Protein AF-X5DJW1-F1 (afdb_monomer)

Secondary structure (DSSP, 8-state):
--TTTTTTTSSS-----TTEEEETTEEEE-STTEE-TTTTEEETT-EEEEEEEETTTEEEEEEEEEEEEEEETTEEEEEEEETTTTEEEEEEEESSSTT---SEEEEETTTT---------

Organism: NCBI:txid1168034

Solvent-accessible surface area (backbone atoms only — not comparable to full-atom values): 7324 Å² total; per-residue (Å²): 137,69,77,68,68,69,63,74,70,77,81,64,98,60,84,73,51,88,41,61,46,84,55,95,65,34,33,39,42,61,43,94,41,40,48,37,90,62,82,25,47,48,49,50,73,37,69,29,31,39,40,35,56,44,88,92,79,44,75,46,81,41,60,25,32,33,67,49,72,51,78,56,98,52,26,42,37,40,36,31,34,31,68,85,79,72,40,82,46,76,48,77,44,57,70,71,49,86,87,57,78,67,52,43,36,42,30,44,72,60,75,82,65,78,64,85,69,76,67,89,123

Mean predicted aligned error: 10.16 Å

Structure (mmCIF, N/CA/C/O backbone):
data_AF-X5DJW1-F1
#
_entry.id   AF-X5DJW1-F1
#
loop_
_atom_site.group_PDB
_atom_site.id
_atom_site.type_symbol
_atom_site.label_atom_id
_atom_site.label_alt_id
_atom_site.label_comp_id
_atom_site.label_asym_id
_atom_site.label_entity_id
_atom_site.label_seq_id
_atom_site.pdbx_PDB_ins_code
_atom_site.Cartn_x
_atom_site.Cartn_y
_atom_site.Cartn_z
_atom_site.occupancy
_atom_site.B_iso_or_equiv
_atom_site.auth_seq_id
_atom_site.auth_comp_id
_atom_site.auth_asym_id
_atom_site.auth_atom_id
_atom_site.pdbx_PDB_model_num
ATOM 1 N N . MET A 1 1 ? 15.841 -14.385 -20.304 1.00 43.59 1 MET A N 1
ATOM 2 C CA . MET A 1 1 ? 16.310 -13.237 -19.495 1.00 43.59 1 MET A CA 1
ATOM 3 C C . MET A 1 1 ? 17.701 -12.853 -19.961 1.00 43.59 1 MET A C 1
ATOM 5 O O . MET A 1 1 ? 18.586 -13.699 -19.940 1.00 43.59 1 MET A O 1
ATOM 9 N N . THR A 1 2 ? 17.877 -11.634 -20.462 1.00 40.31 2 THR A N 1
ATOM 10 C CA . THR A 1 2 ? 19.145 -11.170 -21.037 1.00 40.31 2 THR A CA 1
ATOM 11 C C . THR A 1 2 ? 20.147 -10.750 -19.949 1.00 40.31 2 THR A C 1
ATOM 13 O O . THR A 1 2 ? 19.751 -10.230 -18.904 1.00 40.31 2 THR A O 1
ATOM 16 N N . PRO A 1 3 ? 21.457 -10.966 -20.173 1.00 46.53 3 PRO A N 1
ATOM 17 C CA . PRO A 1 3 ? 22.524 -10.718 -19.195 1.00 46.53 3 PRO A CA 1
ATOM 18 C C . PRO A 1 3 ? 22.707 -9.243 -18.792 1.00 46.53 3 PRO A C 1
ATOM 20 O O . PRO A 1 3 ? 23.408 -8.962 -17.822 1.00 46.53 3 PRO A O 1
ATOM 23 N N . GLU A 1 4 ? 22.053 -8.301 -19.475 1.00 41.47 4 GLU A N 1
ATOM 24 C CA . GLU A 1 4 ? 22.150 -6.865 -19.185 1.00 41.47 4 GLU A CA 1
ATOM 25 C C . GLU A 1 4 ? 21.396 -6.441 -17.916 1.00 41.47 4 GLU A C 1
ATOM 27 O O . GLU A 1 4 ? 21.824 -5.514 -17.231 1.00 41.47 4 GLU A O 1
ATOM 32 N N . ILE A 1 5 ? 20.359 -7.187 -17.514 1.00 50.50 5 ILE A N 1
ATOM 33 C CA . ILE A 1 5 ? 19.611 -6.915 -16.273 1.00 50.50 5 ILE A CA 1
ATOM 34 C C . ILE A 1 5 ? 20.494 -7.165 -15.034 1.00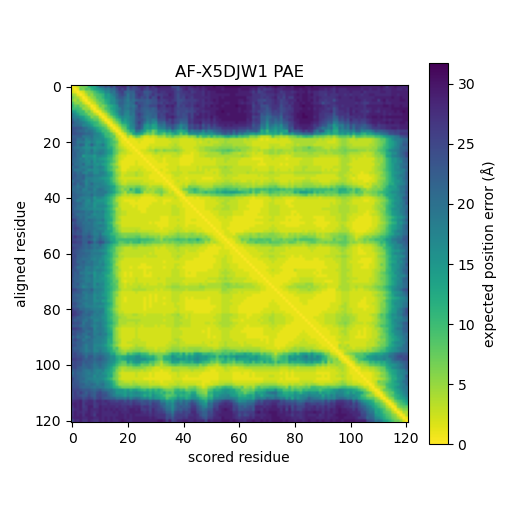 50.50 5 ILE A C 1
ATOM 36 O O . ILE A 1 5 ? 20.345 -6.500 -14.012 1.00 50.50 5 ILE A O 1
ATOM 40 N N . LYS A 1 6 ? 21.493 -8.057 -15.131 1.00 42.88 6 LYS A N 1
ATOM 41 C CA . LYS A 1 6 ? 22.405 -8.369 -14.016 1.00 42.88 6 LYS A CA 1
ATOM 42 C C . LYS A 1 6 ? 23.404 -7.249 -13.704 1.00 42.88 6 LYS A C 1
ATOM 44 O O . LYS A 1 6 ? 23.910 -7.201 -12.588 1.00 42.88 6 LYS A O 1
ATOM 49 N N . LYS A 1 7 ? 23.700 -6.350 -14.652 1.00 37.28 7 LYS A N 1
ATOM 50 C CA . LYS A 1 7 ? 24.738 -5.316 -14.472 1.00 37.28 7 LYS A CA 1
ATOM 51 C C . LYS A 1 7 ? 24.244 -4.028 -13.816 1.00 37.28 7 LYS A C 1
ATOM 53 O O . LYS A 1 7 ? 25.058 -3.303 -13.259 1.00 37.28 7 LYS A O 1
ATOM 58 N N . HIS A 1 8 ? 22.943 -3.742 -13.835 1.00 40.72 8 HIS A N 1
ATOM 59 C CA . HIS A 1 8 ? 22.402 -2.536 -13.190 1.00 40.72 8 HIS A CA 1
ATOM 60 C C . HIS A 1 8 ? 22.172 -2.676 -11.679 1.00 40.72 8 HIS A C 1
ATOM 62 O O . HIS A 1 8 ? 21.900 -1.685 -11.011 1.00 40.72 8 HIS A O 1
ATOM 68 N N . ILE A 1 9 ? 22.328 -3.882 -11.127 1.00 48.28 9 ILE A N 1
ATOM 69 C CA . ILE A 1 9 ? 22.103 -4.162 -9.701 1.00 48.28 9 ILE A CA 1
ATOM 70 C C . ILE A 1 9 ? 23.367 -3.883 -8.858 1.00 48.28 9 ILE A C 1
ATOM 72 O O . ILE A 1 9 ? 23.294 -3.825 -7.638 1.00 48.28 9 ILE A O 1
ATOM 76 N N . GLN A 1 10 ? 24.537 -3.668 -9.473 1.00 40.78 10 GLN A N 1
ATOM 77 C CA . GLN A 1 10 ? 25.810 -3.641 -8.736 1.00 40.78 10 GLN A CA 1
ATOM 78 C C . GLN A 1 10 ? 26.298 -2.269 -8.241 1.00 40.78 10 GLN A C 1
ATOM 80 O O . GLN A 1 10 ? 27.342 -2.240 -7.605 1.00 40.78 10 GLN A O 1
ATOM 85 N N . ASN A 1 11 ? 25.600 -1.151 -8.483 1.00 39.34 11 ASN A N 1
ATOM 86 C CA . ASN A 1 11 ? 26.169 0.185 -8.207 1.00 39.34 11 ASN A CA 1
ATOM 87 C C . ASN A 1 11 ? 25.231 1.198 -7.529 1.00 39.34 11 ASN A C 1
ATOM 89 O O . ASN A 1 11 ? 25.331 2.398 -7.769 1.00 39.34 11 ASN A O 1
ATOM 93 N N . HIS A 1 12 ? 24.357 0.748 -6.634 1.00 40.09 12 HIS A N 1
ATOM 94 C CA . HIS A 1 12 ? 23.769 1.655 -5.652 1.00 40.09 12 HIS A CA 1
ATOM 95 C C . HIS A 1 12 ? 23.860 1.026 -4.269 1.00 40.09 12 HIS A C 1
ATOM 97 O O . HIS A 1 12 ? 23.430 -0.108 -4.086 1.00 40.09 12 HIS A O 1
ATOM 103 N N . ASP A 1 13 ? 24.424 1.775 -3.319 1.00 42.47 13 ASP A N 1
ATOM 104 C CA . ASP A 1 13 ? 24.351 1.517 -1.883 1.00 42.47 13 ASP A CA 1
ATOM 105 C C . ASP A 1 13 ? 22.883 1.374 -1.461 1.00 42.47 13 ASP A C 1
ATOM 107 O O . ASP A 1 13 ? 22.212 2.330 -1.073 1.00 42.47 13 ASP A O 1
ATOM 111 N N . THR A 1 14 ? 22.346 0.169 -1.586 1.00 40.19 14 THR A N 1
ATOM 112 C CA . THR A 1 14 ? 21.040 -0.191 -1.061 1.00 40.19 14 THR A CA 1
ATOM 113 C C . THR A 1 14 ? 21.293 -0.996 0.194 1.00 40.19 14 THR A C 1
ATOM 115 O O . THR A 1 14 ? 21.711 -2.152 0.121 1.00 40.19 14 THR A O 1
ATOM 118 N N . HIS A 1 15 ? 21.015 -0.396 1.354 1.00 39.31 15 HIS A N 1
ATOM 119 C CA . HIS A 1 15 ? 20.569 -1.168 2.507 1.00 39.31 15 HIS A CA 1
ATOM 120 C C . HIS A 1 15 ? 19.436 -2.061 2.006 1.00 39.31 15 HIS A C 1
ATOM 122 O O . HIS A 1 15 ? 18.323 -1.595 1.774 1.00 39.31 15 HIS A O 1
ATOM 128 N N . ASN A 1 16 ? 19.774 -3.313 1.715 1.00 41.56 16 ASN A N 1
ATOM 129 C CA . ASN A 1 16 ? 18.880 -4.267 1.095 1.00 41.56 16 ASN A CA 1
ATOM 130 C C . ASN A 1 16 ? 17.931 -4.730 2.199 1.00 41.56 16 ASN A C 1
ATOM 132 O O . ASN A 1 16 ? 18.167 -5.736 2.865 1.00 41.56 16 ASN A O 1
ATOM 136 N N . THR A 1 17 ? 16.913 -3.923 2.492 1.00 56.25 17 THR A N 1
ATOM 137 C CA . THR A 1 17 ? 15.807 -4.377 3.321 1.00 56.25 17 THR A CA 1
ATOM 138 C C . THR A 1 17 ? 15.130 -5.477 2.518 1.00 56.25 17 THR A C 1
ATOM 140 O O . THR A 1 17 ? 14.594 -5.206 1.443 1.00 56.25 17 THR A O 1
ATOM 143 N N . PHE A 1 18 ? 15.242 -6.724 2.984 1.00 71.06 18 PHE A N 1
ATOM 144 C CA . PHE A 1 18 ? 14.621 -7.876 2.334 1.00 71.06 18 PHE A CA 1
ATOM 145 C C . PHE A 1 18 ? 13.166 -7.524 1.965 1.00 71.06 18 PHE A C 1
ATOM 147 O O . PHE A 1 18 ? 12.403 -7.056 2.811 1.00 71.06 18 PHE A O 1
ATOM 154 N N . GLY A 1 19 ? 12.842 -7.648 0.676 1.00 84.94 19 GLY A N 1
ATOM 155 C CA . GLY A 1 19 ? 11.507 -7.411 0.126 1.00 84.94 19 GLY A CA 1
ATOM 156 C C . GLY A 1 19 ? 11.146 -5.982 -0.299 1.00 84.94 19 GLY A C 1
ATOM 157 O O . GLY A 1 19 ? 10.026 -5.768 -0.749 1.00 84.94 19 GLY A O 1
ATOM 158 N N . PHE A 1 20 ? 12.056 -5.001 -0.241 1.00 92.62 20 PHE A N 1
ATOM 159 C CA . PHE A 1 20 ? 11.791 -3.648 -0.754 1.00 92.62 20 PHE A CA 1
ATOM 160 C C . PHE A 1 20 ? 12.780 -3.230 -1.846 1.00 92.62 20 PHE A C 1
ATOM 162 O O . PHE A 1 20 ? 13.977 -3.093 -1.600 1.00 92.62 20 PHE A O 1
ATOM 169 N N . LEU A 1 21 ? 12.271 -2.919 -3.040 1.00 93.62 21 LEU A N 1
ATOM 170 C CA . LEU A 1 21 ? 13.044 -2.268 -4.099 1.00 93.62 21 LEU A CA 1
ATOM 171 C C . LEU A 1 21 ? 12.225 -1.165 -4.768 1.00 93.62 21 LEU A C 1
ATOM 173 O O . LEU A 1 21 ? 11.100 -1.383 -5.213 1.00 93.62 21 LEU A O 1
ATOM 177 N N . ARG A 1 22 ? 12.815 0.026 -4.900 1.00 93.31 22 ARG A N 1
ATOM 178 C CA . ARG A 1 22 ? 12.222 1.141 -5.646 1.00 93.31 22 ARG A CA 1
ATOM 179 C C . ARG A 1 22 ? 12.852 1.249 -7.029 1.00 93.31 22 ARG A C 1
ATOM 181 O O . ARG A 1 22 ? 14.060 1.440 -7.143 1.00 93.31 22 ARG A O 1
ATOM 188 N N . LEU A 1 23 ? 12.020 1.225 -8.067 1.00 91.38 23 LEU A N 1
ATOM 189 C CA . LEU A 1 23 ? 12.421 1.435 -9.456 1.00 91.38 23 LEU A CA 1
ATOM 190 C C . LEU A 1 23 ? 11.627 2.597 -10.071 1.00 91.38 23 LEU A C 1
ATOM 192 O O . LEU A 1 2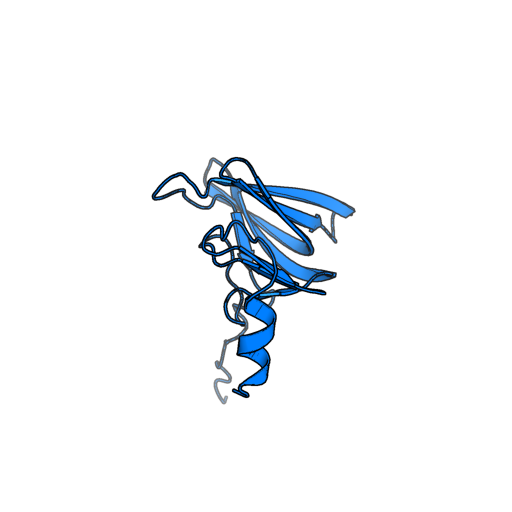3 ? 10.727 3.179 -9.457 1.00 91.38 23 LEU A O 1
ATOM 196 N N . LYS A 1 24 ? 12.001 3.021 -11.282 1.00 90.94 24 LYS A N 1
ATOM 197 C CA . LYS A 1 24 ? 11.317 4.132 -11.955 1.00 90.94 24 LYS A CA 1
ATOM 198 C C . LYS A 1 24 ? 9.897 3.702 -12.340 1.00 90.94 24 LYS A C 1
ATOM 200 O O . LYS A 1 24 ? 9.719 2.935 -13.277 1.00 90.94 24 LYS A O 1
ATOM 205 N N . GLY A 1 25 ? 8.904 4.244 -11.635 1.00 91.94 25 GLY A N 1
ATOM 206 C CA . GLY A 1 25 ? 7.478 4.039 -11.919 1.00 91.94 25 GLY A CA 1
ATOM 207 C C . GLY A 1 25 ? 6.811 2.901 -11.141 1.00 91.94 25 GLY A C 1
ATOM 208 O O . GLY A 1 25 ? 5.589 2.805 -11.173 1.00 91.94 25 GLY A O 1
ATOM 209 N N . PHE A 1 26 ? 7.566 2.088 -10.400 1.00 94.19 26 PHE A N 1
ATOM 210 C CA . PHE A 1 26 ? 7.014 0.983 -9.615 1.00 94.19 26 PHE A CA 1
ATOM 211 C C . PHE A 1 26 ? 7.913 0.602 -8.432 1.00 94.19 26 PHE A C 1
ATOM 213 O O . PHE A 1 26 ? 9.059 1.045 -8.315 1.00 94.19 26 PHE A O 1
ATOM 220 N N . PHE A 1 27 ? 7.369 -0.232 -7.555 1.00 95.50 27 PHE A N 1
ATOM 221 C CA . PHE A 1 27 ? 8.037 -0.810 -6.399 1.00 95.50 27 PHE A CA 1
ATOM 222 C C . PHE A 1 27 ? 7.930 -2.332 -6.465 1.00 95.50 27 PHE A C 1
ATOM 224 O O . PHE A 1 27 ? 6.926 -2.847 -6.944 1.00 95.50 27 PHE A O 1
ATOM 231 N N . ILE A 1 28 ? 8.940 -3.038 -5.967 1.00 94.56 28 ILE A N 1
ATOM 232 C CA . ILE A 1 28 ? 8.821 -4.445 -5.578 1.00 94.56 28 ILE A CA 1
ATOM 233 C C . ILE A 1 28 ? 8.643 -4.439 -4.063 1.00 94.56 28 ILE A C 1
ATOM 235 O O . ILE A 1 28 ? 9.526 -3.945 -3.357 1.00 94.56 28 ILE A O 1
ATOM 239 N N . LEU A 1 29 ? 7.484 -4.899 -3.594 1.00 94.12 29 LEU A N 1
ATOM 240 C CA . LEU A 1 29 ? 7.081 -4.902 -2.187 1.00 94.12 29 LEU A CA 1
ATOM 241 C C . LEU A 1 29 ? 6.717 -6.329 -1.763 1.00 94.12 29 LEU A C 1
ATOM 243 O O . LEU A 1 29 ? 5.545 -6.674 -1.676 1.00 94.12 29 LEU A O 1
ATOM 247 N N . ASP A 1 30 ? 7.727 -7.151 -1.513 1.00 91.62 30 ASP A N 1
ATOM 248 C CA . ASP A 1 30 ? 7.582 -8.553 -1.119 1.00 91.62 30 ASP A CA 1
ATOM 249 C C . ASP A 1 30 ? 7.322 -8.667 0.390 1.00 91.62 30 ASP A C 1
ATOM 251 O O . ASP A 1 30 ? 8.221 -8.909 1.195 1.00 91.62 30 ASP A O 1
ATOM 255 N N . TYR A 1 31 ? 6.073 -8.392 0.765 1.00 90.06 31 TYR A N 1
ATOM 256 C CA . TYR A 1 31 ? 5.560 -8.471 2.130 1.00 90.06 31 TYR A CA 1
ATOM 257 C C . TYR A 1 31 ? 4.160 -9.081 2.108 1.00 90.06 31 TYR A C 1
ATOM 259 O O . TYR A 1 31 ? 3.374 -8.745 1.229 1.00 90.06 31 TYR A O 1
ATOM 267 N N . ASP A 1 32 ? 3.800 -9.875 3.119 1.00 89.12 32 ASP A N 1
ATOM 268 C CA . ASP A 1 32 ? 2.511 -10.591 3.182 1.00 89.12 32 ASP A CA 1
ATOM 269 C C . ASP A 1 32 ? 1.273 -9.679 3.059 1.00 89.12 32 ASP A C 1
ATOM 271 O O . ASP A 1 32 ? 0.204 -10.109 2.624 1.00 89.12 32 ASP A O 1
ATOM 275 N N . CYS A 1 33 ? 1.402 -8.399 3.429 1.00 92.19 33 CYS A N 1
ATOM 276 C CA . CYS A 1 33 ? 0.325 -7.410 3.316 1.00 92.19 33 CYS A CA 1
ATOM 277 C C . CYS A 1 33 ? 0.146 -6.865 1.889 1.00 92.19 33 CYS A C 1
ATOM 279 O O . CYS A 1 33 ? -0.714 -6.015 1.653 1.00 92.19 33 CYS A O 1
ATOM 281 N N . ILE A 1 34 ? 0.969 -7.299 0.942 1.00 93.69 34 ILE A N 1
ATOM 282 C CA . ILE A 1 34 ? 0.899 -6.958 -0.470 1.00 93.69 34 ILE A CA 1
ATOM 283 C C . ILE A 1 34 ? 0.645 -8.265 -1.216 1.00 93.69 34 ILE A C 1
ATOM 285 O O . ILE A 1 34 ? 1.361 -9.249 -1.053 1.00 93.69 34 ILE A O 1
ATOM 289 N N . MET A 1 35 ? -0.418 -8.299 -2.012 1.00 91.81 35 MET A N 1
ATOM 290 C CA . MET A 1 35 ? -0.661 -9.418 -2.912 1.00 91.81 35 MET A CA 1
ATOM 291 C C . MET A 1 35 ? -0.983 -8.839 -4.277 1.00 91.81 35 MET A C 1
ATOM 293 O O . MET A 1 35 ? -2.066 -8.303 -4.513 1.00 91.81 35 MET A O 1
ATOM 297 N N . THR A 1 36 ? -0.014 -8.916 -5.176 1.00 88.62 36 THR A N 1
ATOM 298 C CA . THR A 1 36 ? -0.210 -8.585 -6.584 1.00 88.62 36 THR A CA 1
ATOM 299 C C . THR A 1 36 ? 0.074 -9.810 -7.436 1.00 88.62 36 THR A C 1
ATOM 301 O O . THR A 1 36 ? 0.860 -10.681 -7.064 1.00 88.62 36 THR A O 1
ATOM 304 N N . ASN A 1 37 ? -0.584 -9.887 -8.586 1.00 82.81 37 ASN A N 1
ATOM 305 C CA . ASN A 1 37 ? -0.435 -10.983 -9.537 1.00 82.81 37 ASN A CA 1
ATOM 306 C C . ASN A 1 37 ? 0.984 -11.019 -10.128 1.00 82.81 37 ASN A C 1
ATOM 308 O O . ASN A 1 37 ? 1.530 -12.088 -10.400 1.00 82.81 37 ASN A O 1
ATOM 312 N N . ASP A 1 38 ? 1.611 -9.852 -10.275 1.00 79.38 38 ASP A N 1
ATOM 313 C CA . ASP A 1 38 ? 2.902 -9.689 -10.940 1.00 79.38 38 ASP A CA 1
ATOM 314 C C . ASP A 1 38 ? 4.072 -9.729 -9.947 1.00 79.38 38 ASP A C 1
ATOM 316 O O . ASP A 1 38 ? 4.829 -8.769 -9.827 1.00 79.38 38 ASP A O 1
ATOM 320 N N . SER A 1 39 ? 4.245 -10.842 -9.224 1.00 78.31 39 SER A N 1
ATOM 321 C CA . SER A 1 39 ? 5.426 -11.066 -8.363 1.00 78.31 39 SER A CA 1
ATOM 322 C C . SER A 1 39 ? 5.722 -9.904 -7.401 1.00 78.31 39 SER A C 1
ATOM 324 O O . SER A 1 39 ? 6.863 -9.450 -7.302 1.00 78.31 39 SER A O 1
ATOM 326 N N . GLN A 1 40 ? 4.694 -9.400 -6.714 1.00 86.19 40 GLN A N 1
ATOM 327 C CA . GLN A 1 40 ? 4.826 -8.323 -5.723 1.00 86.19 40 GLN A CA 1
ATOM 328 C C . GLN A 1 40 ? 5.231 -6.954 -6.301 1.00 86.19 40 GLN A C 1
ATOM 330 O O . GLN A 1 40 ? 5.693 -6.063 -5.580 1.00 86.19 40 GLN A O 1
ATOM 335 N N . ILE A 1 41 ? 5.036 -6.748 -7.608 1.00 92.44 41 ILE A N 1
ATOM 336 C CA . ILE A 1 41 ? 5.195 -5.443 -8.254 1.00 92.44 41 ILE A CA 1
ATOM 337 C C . ILE A 1 41 ? 3.972 -4.565 -7.967 1.00 92.44 41 ILE A C 1
ATOM 339 O O . ILE A 1 41 ? 2.830 -4.968 -8.187 1.00 92.44 41 ILE A O 1
ATOM 343 N N . VAL A 1 42 ? 4.224 -3.330 -7.528 1.00 95.06 42 VAL A N 1
ATOM 344 C CA . VAL A 1 42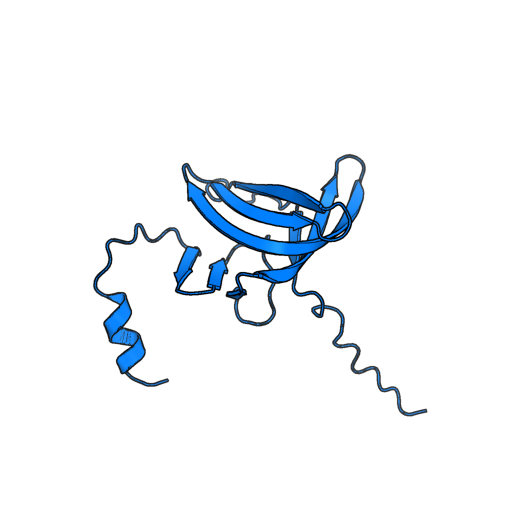 ? 3.217 -2.292 -7.279 1.00 95.06 42 VAL A CA 1
ATOM 345 C C . VAL A 1 42 ? 3.544 -1.045 -8.104 1.00 95.06 42 VAL A C 1
ATOM 347 O O . VAL A 1 42 ? 4.554 -0.370 -7.891 1.00 95.06 42 VAL A O 1
ATOM 350 N N . ASN A 1 43 ? 2.676 -0.726 -9.059 1.00 95.69 43 ASN A N 1
ATOM 351 C CA . ASN A 1 43 ? 2.827 0.366 -10.011 1.00 95.69 43 ASN A CA 1
ATOM 352 C C . ASN A 1 43 ? 2.322 1.695 -9.433 1.00 95.69 43 ASN A C 1
ATOM 354 O O . ASN A 1 43 ? 1.235 1.794 -8.860 1.00 95.69 43 ASN A O 1
ATOM 358 N N . VAL A 1 44 ? 3.100 2.757 -9.634 1.00 96.31 44 VAL A N 1
ATOM 359 C CA . VAL A 1 44 ? 2.731 4.116 -9.221 1.00 96.31 44 VAL A CA 1
ATOM 360 C C . VAL A 1 44 ? 1.574 4.622 -10.082 1.00 96.31 44 VAL A C 1
ATOM 362 O O . VAL A 1 44 ? 1.525 4.375 -11.283 1.00 96.31 44 VAL A O 1
ATOM 365 N N . LEU A 1 45 ? 0.625 5.317 -9.454 1.00 95.81 45 LEU A N 1
ATOM 366 C CA . LEU A 1 45 ? -0.632 5.802 -10.038 1.00 95.81 45 LEU A CA 1
ATOM 367 C C . LEU A 1 45 ? -1.576 4.705 -10.561 1.00 95.81 45 LEU A C 1
ATOM 369 O O . LEU A 1 45 ? -2.609 5.020 -11.146 1.00 95.81 45 LEU A O 1
ATOM 373 N N . SER A 1 46 ? -1.273 3.428 -10.321 1.00 95.12 46 SER A N 1
ATOM 374 C CA . SER A 1 46 ? -2.193 2.332 -10.634 1.00 95.12 46 SER A CA 1
ATOM 375 C C . SER A 1 46 ? -3.225 2.129 -9.527 1.00 95.12 46 SER A C 1
ATOM 377 O O . SER A 1 46 ? -3.043 2.565 -8.385 1.00 95.12 46 SER A O 1
ATOM 379 N N . HIS A 1 47 ? -4.333 1.484 -9.890 1.00 95.25 47 HIS A N 1
ATOM 380 C CA . HIS A 1 47 ? -5.463 1.250 -9.001 1.00 95.25 47 HIS A CA 1
ATOM 381 C C . HIS A 1 47 ? -5.397 -0.120 -8.339 1.00 95.25 47 HIS A C 1
ATOM 383 O O . HIS A 1 47 ? -5.260 -1.139 -9.010 1.00 95.25 47 HIS A O 1
ATOM 389 N N . TYR A 1 48 ? -5.617 -0.123 -7.033 1.00 95.94 48 TYR A N 1
ATOM 390 C CA . TYR A 1 48 ? -5.592 -1.296 -6.175 1.00 95.94 48 TYR A CA 1
ATOM 391 C C . TYR A 1 48 ? -6.841 -1.337 -5.299 1.00 95.94 48 TYR A C 1
ATOM 393 O O . TYR A 1 48 ? -7.553 -0.339 -5.134 1.00 95.94 48 TYR A O 1
ATOM 401 N N . LEU A 1 49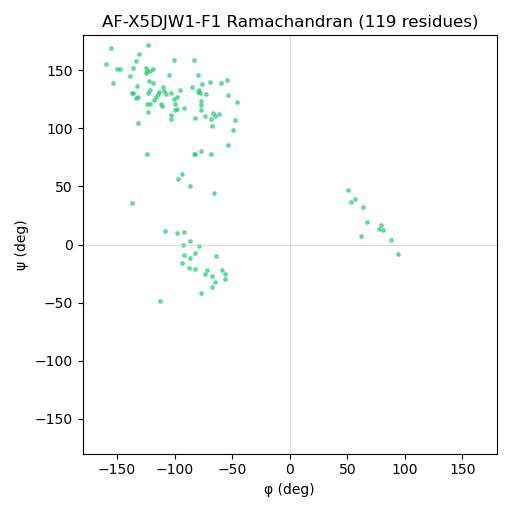 ? -7.099 -2.500 -4.720 1.00 96.31 49 LEU A N 1
ATOM 402 C CA . LEU A 1 49 ? -8.050 -2.677 -3.639 1.00 96.31 49 LEU A CA 1
ATOM 403 C C . LEU A 1 49 ? -7.278 -2.678 -2.316 1.00 96.31 49 LEU A C 1
ATOM 405 O O . LEU A 1 49 ? -6.461 -3.558 -2.070 1.00 96.31 49 LEU A O 1
ATOM 409 N N . LEU A 1 50 ? -7.538 -1.692 -1.462 1.00 97.12 50 LEU A N 1
ATOM 410 C CA . LEU A 1 50 ? -7.083 -1.699 -0.077 1.00 97.12 50 LEU A CA 1
ATOM 411 C C . LEU A 1 50 ? -8.173 -2.336 0.787 1.00 97.12 50 LEU A C 1
ATOM 413 O O . LEU A 1 50 ? -9.287 -1.809 0.870 1.00 97.12 50 LEU A O 1
ATOM 417 N N . VAL A 1 51 ? -7.836 -3.453 1.422 1.00 96.56 51 VAL A N 1
ATOM 418 C CA . VAL A 1 51 ? -8.673 -4.142 2.406 1.00 96.56 51 VAL A CA 1
ATOM 419 C C . VAL A 1 51 ? -8.134 -3.825 3.792 1.00 96.56 51 VAL A C 1
ATOM 421 O O . VAL A 1 51 ? -6.937 -3.942 4.028 1.00 96.56 51 VAL A O 1
ATOM 424 N N . GLU A 1 52 ? -8.995 -3.405 4.708 1.00 96.06 52 GLU A N 1
ATOM 425 C CA . GLU A 1 52 ? -8.617 -3.024 6.071 1.00 96.06 52 GLU A CA 1
ATOM 426 C C . GLU A 1 52 ? -9.407 -3.859 7.072 1.00 96.06 52 GLU A C 1
ATOM 428 O O . GLU A 1 52 ? -10.635 -3.936 6.975 1.00 96.06 52 GLU A O 1
ATOM 433 N N . PHE A 1 53 ? -8.707 -4.452 8.035 1.00 94.44 53 PHE A N 1
ATOM 434 C CA . PHE A 1 53 ? -9.275 -5.254 9.111 1.00 94.44 53 PHE A CA 1
ATOM 435 C C . PHE A 1 53 ? -9.284 -4.413 10.385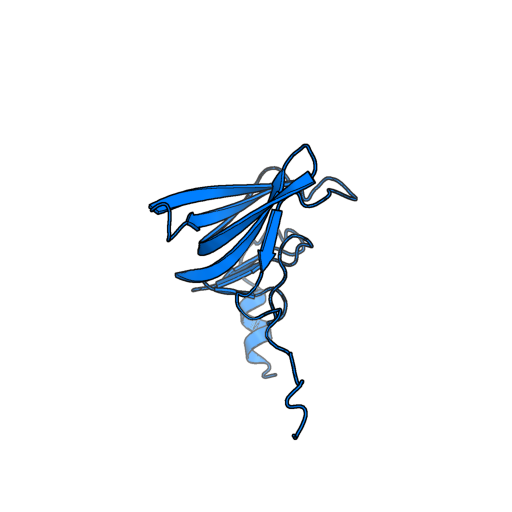 1.00 94.44 53 PHE A C 1
ATOM 437 O O . PHE A 1 53 ? -8.233 -4.061 10.923 1.00 94.44 53 PHE A O 1
ATOM 444 N N . GLU A 1 54 ? -10.477 -4.048 10.842 1.00 92.06 54 GLU A N 1
ATOM 445 C CA . GLU A 1 54 ? -10.665 -3.235 12.040 1.00 92.06 54 GLU A CA 1
ATOM 446 C C . GLU A 1 54 ? -11.061 -4.096 13.238 1.00 92.06 54 GLU A C 1
ATOM 448 O O . GLU A 1 54 ? -11.623 -5.190 13.101 1.00 92.06 54 GLU A O 1
ATOM 453 N N . ASP A 1 55 ? -10.823 -3.553 14.429 1.00 87.94 55 ASP A N 1
ATOM 454 C CA . ASP A 1 55 ? -11.255 -4.169 15.676 1.00 87.94 55 ASP A CA 1
ATOM 455 C C . ASP A 1 55 ? -12.765 -4.456 15.656 1.00 87.94 55 ASP A C 1
ATOM 457 O O . ASP A 1 55 ? -13.581 -3.691 15.128 1.00 87.94 55 ASP A O 1
ATOM 461 N N . GLY A 1 56 ? -13.143 -5.601 16.225 1.00 89.12 56 GLY A N 1
ATOM 462 C CA . GLY A 1 56 ? -14.521 -6.092 16.178 1.00 89.12 56 GLY A CA 1
ATOM 463 C C . GLY A 1 56 ? -14.905 -6.773 14.859 1.00 89.12 56 GLY A C 1
ATOM 464 O O . GLY A 1 56 ? -16.093 -6.941 14.596 1.00 89.12 56 GLY A O 1
ATOM 465 N N . GLY A 1 57 ? -13.926 -7.160 14.033 1.00 89.38 57 GLY A N 1
ATOM 466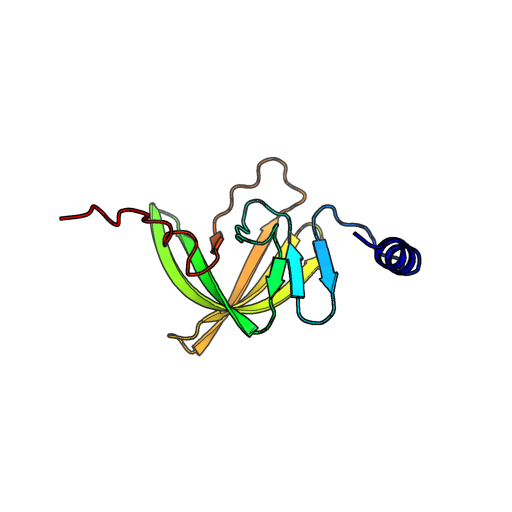 C CA . GLY A 1 57 ? -14.134 -8.006 12.850 1.00 89.38 57 GLY A CA 1
ATOM 467 C C . GLY A 1 57 ? -14.711 -7.274 11.638 1.00 89.38 57 GLY A C 1
ATOM 468 O O . GLY A 1 57 ? -15.169 -7.912 10.692 1.00 89.38 57 GLY A O 1
ATOM 469 N N . LYS A 1 58 ? -14.713 -5.936 11.649 1.00 94.88 58 LYS A N 1
ATOM 470 C CA . LYS A 1 58 ? -15.177 -5.145 10.505 1.00 94.88 58 LYS A CA 1
ATOM 471 C C . LYS A 1 58 ? -14.121 -5.154 9.406 1.00 94.88 58 LYS A C 1
ATOM 473 O O . LYS A 1 58 ? -12.938 -4.965 9.673 1.00 94.88 58 LYS A O 1
ATOM 478 N N . ILE A 1 59 ? -14.576 -5.305 8.165 1.00 96.00 59 ILE A N 1
ATOM 479 C CA . ILE A 1 59 ? -13.719 -5.272 6.979 1.00 96.00 59 ILE A CA 1
ATOM 480 C C . ILE A 1 59 ? -14.125 -4.079 6.116 1.00 96.00 59 ILE A C 1
ATOM 482 O O . ILE A 1 59 ? -15.302 -3.919 5.782 1.00 96.00 59 ILE A O 1
ATOM 486 N N . LYS A 1 60 ? -13.160 -3.228 5.758 1.00 95.12 60 LYS A N 1
ATOM 487 C CA . LYS A 1 60 ? -13.361 -2.098 4.840 1.00 95.12 60 LYS A CA 1
ATOM 488 C C . LYS A 1 60 ? -12.647 -2.350 3.526 1.00 95.12 60 LYS A C 1
ATOM 490 O O . LYS A 1 60 ? -11.483 -2.722 3.512 1.00 95.12 60 LYS A O 1
ATOM 495 N N . TYR A 1 61 ? -13.342 -2.063 2.433 1.00 94.88 61 TYR A N 1
ATOM 496 C CA . TYR A 1 61 ? -12.833 -2.181 1.072 1.00 94.88 61 TYR A CA 1
ATOM 497 C C . TYR A 1 61 ? -12.761 -0.794 0.443 1.00 94.88 61 TYR A C 1
ATOM 499 O O . TYR A 1 61 ? -13.740 -0.043 0.478 1.00 94.88 61 TYR A O 1
ATOM 507 N N . ARG A 1 62 ? -11.615 -0.437 -0.136 1.00 95.38 62 ARG A N 1
ATOM 508 C CA . ARG A 1 62 ? -11.420 0.857 -0.801 1.00 95.38 62 ARG A CA 1
ATOM 509 C C . ARG A 1 62 ? -10.693 0.674 -2.117 1.00 95.38 62 ARG A C 1
ATOM 511 O O . ARG A 1 62 ? -9.639 0.053 -2.160 1.00 95.38 62 ARG A O 1
ATOM 518 N N . THR A 1 63 ? -11.222 1.266 -3.184 1.00 96.06 63 THR A N 1
ATOM 519 C CA . THR A 1 63 ? -10.427 1.442 -4.403 1.00 96.06 63 THR A CA 1
ATOM 520 C C . THR A 1 63 ? -9.477 2.610 -4.179 1.00 96.06 63 THR A C 1
ATOM 522 O O . THR A 1 63 ? -9.919 3.727 -3.905 1.00 96.06 63 THR A O 1
ATOM 525 N N . VAL A 1 64 ? -8.180 2.343 -4.276 1.00 97.62 64 VAL A N 1
ATOM 526 C CA . VAL A 1 64 ? -7.132 3.329 -4.026 1.00 97.62 64 VAL A CA 1
ATOM 527 C C . VAL A 1 64 ? -6.193 3.434 -5.218 1.00 97.62 64 VAL A C 1
ATOM 529 O O . VAL A 1 64 ? -5.994 2.469 -5.949 1.00 97.62 64 VAL A O 1
ATOM 532 N N . MET A 1 65 ? -5.595 4.602 -5.404 1.00 97.62 65 MET A N 1
ATOM 533 C CA . MET A 1 65 ? -4.476 4.805 -6.315 1.00 97.62 65 MET A CA 1
ATOM 534 C C . MET A 1 65 ? -3.171 4.776 -5.516 1.00 97.62 65 MET A C 1
ATOM 536 O O . MET A 1 65 ? -3.033 5.508 -4.535 1.00 97.62 65 MET A O 1
ATOM 540 N N . PHE A 1 66 ? -2.210 3.943 -5.906 1.00 97.75 66 PHE A N 1
ATOM 541 C CA . PHE A 1 66 ? -0.940 3.841 -5.188 1.00 97.75 66 PHE A CA 1
ATOM 542 C C . PHE A 1 66 ? -0.003 5.003 -5.540 1.00 97.75 66 PHE A C 1
ATOM 544 O O . PHE A 1 66 ? 0.187 5.316 -6.714 1.00 97.75 66 PHE A O 1
ATOM 551 N N . TRP A 1 67 ? 0.606 5.650 -4.543 1.00 97.38 67 TRP A N 1
ATOM 552 C CA . TRP A 1 67 ? 1.509 6.788 -4.765 1.00 97.38 67 TRP A CA 1
ATOM 553 C C . TRP A 1 67 ? 2.956 6.479 -4.416 1.00 97.38 67 TRP A C 1
ATOM 555 O O . TRP A 1 67 ? 3.863 6.811 -5.181 1.00 97.38 67 TRP A O 1
ATOM 565 N N . HIS A 1 68 ? 3.194 5.895 -3.243 1.00 97.56 68 HIS A N 1
ATOM 566 C CA . HIS A 1 68 ? 4.550 5.734 -2.743 1.00 97.56 68 HIS A CA 1
ATOM 567 C C . HIS A 1 68 ? 4.656 4.642 -1.686 1.00 97.56 68 HIS A C 1
ATOM 569 O O . HIS A 1 68 ? 3.704 4.394 -0.947 1.00 97.56 68 HIS A O 1
ATOM 575 N N . ALA A 1 69 ? 5.852 4.078 -1.546 1.00 96.88 69 ALA A N 1
ATOM 576 C CA . ALA A 1 69 ? 6.238 3.306 -0.379 1.00 96.88 69 ALA A CA 1
ATOM 577 C C . ALA A 1 69 ? 7.652 3.670 0.072 1.00 96.88 69 ALA A C 1
ATOM 579 O O . ALA A 1 69 ? 8.490 4.086 -0.729 1.00 96.88 69 ALA A O 1
ATOM 580 N N . LEU A 1 70 ? 7.909 3.515 1.365 1.00 95.62 70 LEU A N 1
ATOM 581 C CA . LEU A 1 70 ? 9.232 3.662 1.955 1.00 95.62 70 LEU A CA 1
ATOM 582 C C . LE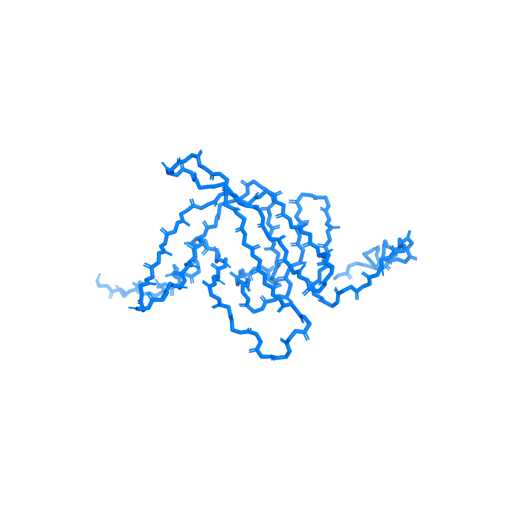U A 1 70 ? 9.378 2.716 3.141 1.00 95.62 70 LEU A C 1
ATOM 584 O O . LEU A 1 70 ? 8.397 2.429 3.830 1.00 95.62 70 LEU A O 1
ATOM 588 N N . VAL A 1 71 ? 10.609 2.286 3.392 1.00 93.81 71 VAL A N 1
ATOM 589 C CA . VAL A 1 71 ? 10.977 1.564 4.607 1.00 93.81 71 VAL A CA 1
ATOM 590 C C . VAL A 1 71 ? 11.798 2.487 5.494 1.00 93.81 71 VAL A C 1
ATOM 592 O O . VAL A 1 71 ? 12.746 3.120 5.027 1.00 93.81 71 VAL A O 1
ATOM 595 N N . LYS A 1 72 ? 11.415 2.592 6.766 1.00 91.50 72 LYS A N 1
ATOM 596 C CA . LYS A 1 72 ? 12.163 3.352 7.769 1.00 91.50 72 LYS A CA 1
ATOM 597 C C . LYS A 1 72 ? 11.897 2.789 9.163 1.00 91.50 72 LYS A C 1
ATOM 599 O O . LYS A 1 72 ? 10.752 2.478 9.476 1.00 91.50 72 LYS A O 1
ATOM 604 N N . ASP A 1 73 ? 12.942 2.691 9.982 1.00 90.94 73 ASP A N 1
ATOM 605 C CA . ASP A 1 73 ? 12.863 2.314 11.402 1.00 90.94 73 ASP A CA 1
ATOM 606 C C . ASP A 1 73 ? 12.099 0.994 11.655 1.00 90.94 73 ASP A C 1
ATOM 608 O O . ASP A 1 73 ? 11.342 0.891 12.617 1.00 90.94 73 ASP A O 1
ATOM 612 N N . GLY A 1 74 ? 12.246 0.004 10.763 1.00 90.06 74 GLY A N 1
ATOM 613 C CA . GLY A 1 74 ? 11.570 -1.296 10.888 1.00 90.06 74 GLY A CA 1
ATOM 614 C C . GLY A 1 74 ? 10.114 -1.325 10.415 1.00 90.06 74 GLY A C 1
ATOM 615 O O . GLY A 1 74 ? 9.387 -2.282 10.686 1.00 90.06 7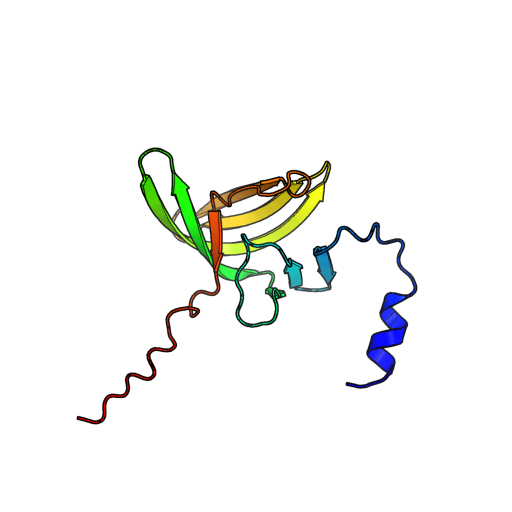4 GLY A O 1
ATOM 616 N N . TYR A 1 75 ? 9.658 -0.284 9.711 1.00 92.56 75 TYR A N 1
ATOM 617 C CA . TYR A 1 75 ? 8.305 -0.207 9.166 1.00 92.56 75 TYR A CA 1
ATOM 618 C C . TYR A 1 75 ? 8.307 -0.038 7.652 1.00 92.56 75 TYR A C 1
ATOM 620 O O . TYR A 1 75 ? 8.950 0.867 7.119 1.00 92.56 75 TYR A O 1
ATOM 628 N N . LEU A 1 76 ? 7.481 -0.836 6.977 1.00 94.06 76 LEU A N 1
ATOM 629 C CA . LEU A 1 76 ? 6.966 -0.516 5.654 1.00 94.06 76 LEU A CA 1
ATOM 630 C C . LEU A 1 76 ? 5.845 0.513 5.805 1.00 94.06 76 LEU A C 1
ATOM 632 O O . LEU A 1 76 ? 4.841 0.269 6.476 1.00 94.06 76 LEU A O 1
ATOM 636 N N . LYS A 1 77 ? 5.985 1.652 5.134 1.00 96.38 77 LYS A N 1
ATOM 637 C CA . LYS A 1 77 ? 4.933 2.654 4.984 1.00 96.38 77 LYS A CA 1
ATOM 638 C C . LYS A 1 77 ? 4.492 2.703 3.531 1.00 96.38 77 LYS A C 1
ATOM 640 O O . LYS A 1 77 ? 5.300 3.047 2.672 1.00 96.38 77 LYS A O 1
ATOM 645 N N . ILE A 1 78 ? 3.211 2.455 3.273 1.00 97.62 78 ILE A N 1
ATOM 646 C CA . ILE A 1 78 ? 2.588 2.722 1.972 1.00 97.62 78 ILE A CA 1
ATOM 647 C C . ILE A 1 78 ? 1.710 3.972 2.045 1.00 97.62 78 ILE A C 1
ATOM 649 O O . ILE A 1 78 ? 1.089 4.269 3.071 1.00 97.62 78 ILE A O 1
ATOM 653 N N . ILE A 1 79 ? 1.670 4.712 0.943 1.00 98.31 79 ILE A N 1
ATOM 654 C CA . ILE A 1 79 ? 0.866 5.917 0.758 1.00 98.31 79 ILE A CA 1
ATOM 655 C C . ILE A 1 79 ? 0.002 5.700 -0.476 1.00 98.31 79 ILE A C 1
ATOM 657 O O . ILE A 1 79 ? 0.509 5.480 -1.580 1.00 98.31 79 ILE A O 1
ATOM 661 N N . VAL A 1 80 ? -1.307 5.776 -0.274 1.00 98.31 80 VAL A N 1
ATOM 662 C CA . VAL A 1 80 ? -2.311 5.577 -1.315 1.00 98.31 80 VAL A CA 1
ATOM 663 C C . VAL A 1 80 ? -3.362 6.682 -1.244 1.00 98.31 80 VAL A C 1
ATOM 665 O O . VAL A 1 80 ? -3.546 7.318 -0.207 1.00 98.31 80 VAL A O 1
ATOM 668 N N . TYR A 1 81 ? -4.065 6.914 -2.342 1.00 98.38 81 TYR A N 1
ATOM 669 C CA . TYR A 1 81 ? -5.142 7.890 -2.441 1.00 98.38 81 TYR A CA 1
ATOM 670 C C . TYR A 1 81 ? -6.484 7.177 -2.596 1.00 98.38 81 TYR A C 1
ATOM 672 O O . TYR A 1 81 ? -6.682 6.435 -3.555 1.00 98.38 81 TYR A O 1
ATOM 680 N N . ASP A 1 82 ? -7.399 7.382 -1.652 1.00 97.69 82 ASP A N 1
ATOM 681 C CA . ASP A 1 82 ? -8.779 6.903 -1.729 1.00 97.69 82 ASP A CA 1
ATOM 682 C C . ASP A 1 82 ? -9.545 7.745 -2.745 1.00 97.69 82 ASP A C 1
ATOM 684 O O . ASP A 1 82 ? -9.818 8.923 -2.514 1.00 97.69 82 ASP A O 1
ATOM 688 N N . ILE A 1 83 ? -9.890 7.126 -3.871 1.00 94.62 83 ILE A N 1
ATOM 689 C CA . ILE A 1 83 ? -10.504 7.807 -5.015 1.00 94.62 83 ILE A CA 1
ATOM 690 C C . ILE A 1 83 ? -11.916 8.283 -4.671 1.00 94.62 83 ILE A C 1
ATOM 692 O O . ILE A 1 83 ? -12.331 9.362 -5.086 1.00 94.62 83 ILE A O 1
ATOM 696 N N . ASN A 1 84 ? -12.650 7.491 -3.887 1.00 94.69 84 ASN A N 1
ATOM 697 C CA . ASN A 1 84 ? -14.051 7.760 -3.580 1.00 94.69 84 ASN A CA 1
ATOM 698 C C . ASN A 1 84 ? -14.184 8.865 -2.535 1.00 94.69 84 ASN A C 1
ATOM 700 O O . ASN A 1 84 ? -15.054 9.723 -2.640 1.00 94.69 84 ASN A O 1
ATOM 704 N N . LYS A 1 85 ? -13.326 8.835 -1.511 1.00 96.38 85 LYS A N 1
ATOM 705 C CA . LYS A 1 85 ? -13.350 9.825 -0.426 1.00 96.38 85 LYS A CA 1
ATOM 706 C C . LYS A 1 85 ? -12.447 11.026 -0.675 1.00 96.38 85 LYS A C 1
ATOM 708 O O . LYS A 1 85 ? -12.505 11.974 0.098 1.00 96.38 85 LYS A O 1
ATOM 713 N N . GLN A 1 86 ? -11.623 10.977 -1.718 1.00 96.62 86 GLN A N 1
ATOM 714 C CA . GLN A 1 86 ? -10.643 12.002 -2.069 1.00 96.62 86 GLN A CA 1
ATOM 715 C C . GLN A 1 86 ? -9.649 12.313 -0.939 1.00 96.62 86 GLN A C 1
ATOM 717 O O . GLN A 1 86 ? -9.269 13.463 -0.723 1.00 96.62 86 GLN A O 1
ATOM 722 N N . VAL A 1 87 ? -9.207 11.284 -0.210 1.00 97.56 87 VAL A N 1
ATOM 723 C CA . VAL A 1 87 ? -8.280 11.432 0.924 1.00 97.56 87 VAL A CA 1
ATOM 724 C C . VAL A 1 87 ? -7.031 10.583 0.755 1.00 97.56 87 VAL A C 1
ATOM 726 O O . VAL A 1 87 ? -7.066 9.489 0.198 1.00 97.56 87 VAL A O 1
ATOM 729 N N . ILE A 1 88 ? -5.918 11.070 1.298 1.00 98.00 88 ILE A N 1
ATOM 730 C CA . ILE A 1 88 ? -4.677 10.301 1.386 1.00 98.00 88 ILE A CA 1
ATOM 731 C C . ILE A 1 88 ? -4.784 9.336 2.565 1.00 98.00 88 ILE A C 1
ATOM 733 O O . ILE A 1 88 ? -5.115 9.730 3.683 1.00 98.00 88 ILE A O 1
ATOM 737 N N . ILE A 1 89 ? -4.457 8.073 2.321 1.00 97.88 89 ILE A N 1
ATOM 738 C CA . ILE A 1 89 ? -4.376 7.027 3.331 1.00 97.88 89 ILE A CA 1
ATOM 739 C C . ILE A 1 89 ? -2.920 6.590 3.449 1.00 97.88 89 ILE A C 1
ATOM 741 O O . ILE A 1 89 ? -2.245 6.297 2.464 1.00 97.88 89 ILE A O 1
ATOM 745 N N . THR A 1 90 ? -2.437 6.535 4.685 1.00 97.69 90 THR A N 1
ATOM 746 C CA . THR A 1 90 ? -1.142 5.944 5.021 1.00 97.69 90 THR A CA 1
ATOM 747 C C . THR A 1 90 ? -1.374 4.643 5.765 1.00 97.69 90 THR A C 1
ATOM 749 O O . THR A 1 90 ? -2.132 4.620 6.737 1.00 97.69 90 THR A O 1
ATOM 752 N N . ARG A 1 91 ? -0.693 3.576 5.359 1.00 96.62 91 ARG A N 1
ATOM 753 C CA . ARG A 1 91 ? -0.682 2.314 6.098 1.00 96.62 91 ARG A CA 1
ATOM 754 C C . ARG A 1 91 ? 0.742 1.935 6.466 1.00 96.62 91 ARG A C 1
ATOM 756 O O . ARG A 1 91 ? 1.674 2.185 5.706 1.00 96.62 91 ARG A O 1
ATOM 763 N N . LEU A 1 92 ? 0.882 1.415 7.678 1.00 94.75 92 LEU A N 1
ATOM 764 C CA . LEU A 1 92 ? 2.147 1.023 8.277 1.00 94.75 92 LEU A CA 1
ATOM 765 C C . LEU A 1 92 ? 2.092 -0.467 8.570 1.00 94.75 92 LEU A C 1
ATOM 767 O O . LEU A 1 92 ? 1.073 -0.965 9.048 1.00 94.75 92 LEU A O 1
ATOM 771 N N . HIS A 1 93 ? 3.187 -1.155 8.307 1.00 93.31 93 HIS A N 1
ATOM 772 C CA . HIS A 1 93 ? 3.382 -2.538 8.692 1.00 93.31 93 HIS A CA 1
ATOM 773 C C . HIS A 1 93 ? 4.769 -2.673 9.311 1.00 93.31 93 HIS A C 1
ATOM 775 O O . HIS A 1 93 ? 5.754 -2.230 8.726 1.00 93.31 93 HIS A O 1
ATOM 781 N N . ASN A 1 94 ? 4.832 -3.220 10.524 1.00 92.00 94 ASN A N 1
ATOM 782 C CA . ASN A 1 94 ? 6.099 -3.499 11.190 1.00 92.00 94 ASN A CA 1
ATOM 783 C C . ASN A 1 94 ? 6.703 -4.763 10.567 1.00 92.00 94 ASN A C 1
ATOM 785 O O . ASN A 1 94 ? 6.095 -5.826 10.691 1.00 92.00 94 ASN A O 1
ATOM 789 N N . ILE A 1 95 ? 7.859 -4.618 9.917 1.00 89.25 95 ILE A N 1
ATOM 790 C CA . ILE A 1 95 ? 8.563 -5.694 9.202 1.00 89.25 95 ILE A CA 1
ATOM 791 C C . ILE A 1 95 ? 9.622 -6.387 10.070 1.00 89.25 95 ILE A C 1
ATOM 793 O O . ILE A 1 95 ? 10.046 -7.492 9.749 1.00 89.25 95 ILE A O 1
ATOM 797 N N . ASP A 1 96 ? 10.019 -5.773 11.186 1.00 85.69 96 ASP A N 1
ATOM 798 C CA . ASP A 1 96 ? 11.006 -6.340 12.115 1.00 85.69 96 ASP A CA 1
ATOM 799 C C . ASP A 1 96 ? 10.371 -7.341 13.093 1.00 85.69 96 ASP A C 1
ATOM 801 O O . ASP A 1 96 ? 11.049 -8.182 13.687 1.00 85.69 96 ASP A O 1
ATOM 805 N N . LYS A 1 97 ? 9.052 -7.258 13.291 1.00 78.62 97 LYS A N 1
ATOM 806 C CA . LYS A 1 97 ? 8.316 -8.169 14.163 1.00 78.62 97 LYS A CA 1
ATOM 807 C C . LYS A 1 97 ? 7.999 -9.464 13.418 1.00 78.62 97 LYS A C 1
ATOM 809 O O . LYS A 1 97 ? 7.110 -9.506 12.568 1.00 78.62 97 LYS A O 1
ATOM 814 N N . THR A 1 98 ? 8.668 -10.546 13.807 1.00 67.62 98 THR A N 1
ATOM 815 C CA . THR A 1 98 ? 8.318 -11.903 13.373 1.00 67.62 98 THR A CA 1
ATOM 816 C C . THR A 1 98 ? 6.835 -12.184 13.662 1.00 67.62 98 THR A C 1
ATOM 818 O O . THR A 1 98 ? 6.350 -11.946 14.770 1.00 67.62 98 THR A O 1
ATOM 821 N N . ASN A 1 99 ? 6.096 -12.658 12.652 1.00 65.06 99 ASN A N 1
ATOM 822 C CA . ASN A 1 99 ? 4.646 -12.924 12.692 1.00 65.06 99 ASN A CA 1
ATOM 823 C C . ASN A 1 99 ? 3.749 -11.687 12.913 1.00 65.06 99 ASN A C 1
ATOM 825 O O . ASN A 1 99 ? 2.690 -11.777 13.540 1.00 65.06 99 ASN A O 1
ATOM 829 N N . SER A 1 100 ? 4.159 -10.516 12.425 1.00 76.75 100 SER A N 1
ATOM 830 C CA . SER A 1 100 ? 3.298 -9.332 12.385 1.00 76.75 100 SER A CA 1
ATOM 831 C C . SER A 1 100 ? 2.069 -9.590 11.503 1.00 76.75 100 SER A C 1
ATOM 833 O O . SER A 1 100 ? 2.183 -9.744 10.292 1.00 76.75 100 SER A O 1
ATOM 835 N N . ILE A 1 101 ? 0.880 -9.650 12.107 1.00 85.19 101 ILE A N 1
ATOM 836 C CA . ILE A 1 101 ? -0.373 -9.840 11.367 1.00 85.19 101 ILE A CA 1
ATOM 837 C C . ILE A 1 101 ? -0.712 -8.549 10.616 1.00 85.19 101 ILE A C 1
ATOM 839 O O . ILE A 1 101 ? -0.765 -7.465 11.200 1.00 85.19 101 ILE A O 1
ATOM 843 N N . CYS A 1 102 ? -0.989 -8.675 9.321 1.00 90.75 102 CYS A N 1
ATOM 844 C CA . CYS A 1 102 ? -1.486 -7.589 8.491 1.00 90.75 102 CYS A CA 1
ATOM 845 C C . CYS A 1 102 ? -2.902 -7.177 8.921 1.00 90.75 102 CYS A C 1
ATOM 847 O O . CYS A 1 102 ? -3.860 -7.923 8.738 1.00 90.75 102 CYS A O 1
ATOM 849 N N . ASN A 1 103 ? -3.059 -5.962 9.446 1.00 93.44 103 ASN A N 1
ATOM 850 C CA . ASN A 1 103 ? -4.375 -5.338 9.640 1.00 93.44 103 ASN A CA 1
ATOM 851 C C . ASN A 1 103 ? -4.864 -4.586 8.388 1.00 93.44 103 ASN A C 1
ATOM 853 O O . ASN A 1 103 ? -5.924 -3.963 8.394 1.00 93.44 103 ASN A O 1
ATOM 857 N N . TRP A 1 104 ? -4.104 -4.646 7.300 1.00 96.12 104 TRP A N 1
ATOM 858 C CA . TRP A 1 104 ? -4.502 -4.191 5.978 1.00 96.12 104 TRP A CA 1
ATOM 859 C C . TRP A 1 104 ? -3.795 -5.032 4.920 1.00 96.12 104 TRP A C 1
ATOM 861 O O . TRP A 1 104 ? -2.686 -5.502 5.155 1.00 96.12 104 TRP A O 1
ATOM 871 N N . VAL A 1 105 ? -4.418 -5.193 3.757 1.00 95.75 105 VAL A N 1
ATOM 872 C CA . VAL A 1 105 ? -3.809 -5.838 2.592 1.00 95.75 105 VAL A CA 1
ATOM 873 C C . VAL A 1 105 ? -4.060 -4.979 1.356 1.00 95.75 105 VAL A C 1
ATOM 875 O O . VAL A 1 105 ? -5.161 -4.454 1.169 1.00 95.75 105 VAL A O 1
ATOM 878 N N . LEU A 1 106 ? -3.035 -4.808 0.522 1.00 96.44 106 LEU A N 1
ATOM 879 C CA . LEU A 1 106 ? -3.136 -4.179 -0.791 1.00 96.44 106 LEU A CA 1
ATOM 880 C C . LEU A 1 106 ? -3.195 -5.270 -1.864 1.00 96.44 106 LEU A C 1
ATOM 882 O O . LEU A 1 106 ? -2.275 -6.075 -1.972 1.00 96.44 106 LEU A O 1
ATOM 886 N N . LEU A 1 107 ? -4.271 -5.275 -2.645 1.00 94.69 107 LEU A N 1
ATOM 887 C CA . LEU A 1 107 ? -4.566 -6.293 -3.649 1.00 94.69 107 LEU A CA 1
ATOM 888 C C . LEU A 1 107 ? -4.708 -5.669 -5.035 1.00 94.69 107 LEU A C 1
ATOM 890 O O . LEU A 1 107 ? -5.233 -4.558 -5.171 1.00 94.69 107 LEU A O 1
ATOM 894 N N . ASP A 1 108 ? -4.354 -6.408 -6.082 1.00 91.50 108 ASP A N 1
ATOM 895 C CA . ASP A 1 108 ? -4.819 -6.064 -7.425 1.00 91.50 108 ASP A CA 1
ATOM 896 C C . ASP A 1 108 ? -6.349 -6.085 -7.484 1.00 91.50 108 ASP A C 1
ATOM 898 O O . ASP A 1 108 ? -7.014 -6.989 -6.975 1.00 91.50 108 ASP A O 1
ATOM 902 N N . LYS A 1 109 ? -6.939 -5.105 -8.177 1.00 78.25 109 LYS A N 1
ATOM 903 C CA . LYS A 1 109 ? -8.403 -4.992 -8.305 1.00 78.25 109 LYS A CA 1
ATOM 904 C C . LYS A 1 109 ? -9.051 -6.231 -8.948 1.00 78.25 109 LYS A C 1
ATOM 906 O O . LYS A 1 109 ? -10.246 -6.456 -8.774 1.00 78.25 109 LYS A O 1
ATOM 911 N N . ASN A 1 110 ? -8.275 -7.012 -9.697 1.00 69.62 110 ASN A N 1
ATOM 912 C CA . ASN A 1 110 ? -8.736 -8.182 -10.439 1.00 69.62 110 ASN A CA 1
ATOM 913 C C . ASN A 1 110 ? -8.267 -9.519 -9.837 1.00 69.62 110 ASN A C 1
ATOM 915 O O . ASN A 1 110 ? -8.432 -10.535 -10.501 1.00 69.62 110 ASN A O 1
ATOM 919 N N . ILE A 1 111 ? -7.716 -9.555 -8.616 1.00 62.19 111 ILE A N 1
ATOM 920 C CA . ILE A 1 111 ? -7.253 -10.817 -7.999 1.00 62.19 111 ILE A CA 1
ATOM 921 C C . ILE A 1 111 ? -8.364 -11.878 -7.907 1.00 62.19 111 ILE A C 1
ATOM 923 O O . ILE A 1 111 ? -8.093 -13.065 -8.019 1.00 62.19 111 ILE A O 1
ATOM 927 N N . PHE A 1 112 ? -9.623 -11.452 -7.777 1.00 58.09 112 PHE A N 1
ATOM 928 C CA . PHE A 1 112 ? -10.782 -12.348 -7.697 1.00 58.09 112 PHE A CA 1
ATOM 929 C C . PHE A 1 112 ? -11.521 -12.533 -9.029 1.00 58.09 112 PHE A C 1
ATOM 931 O O . PHE A 1 112 ? -12.625 -13.056 -9.035 1.00 58.09 112 PHE A O 1
ATOM 938 N N . LYS A 1 113 ? -10.970 -12.060 -10.157 1.00 53.66 113 LYS A N 1
ATOM 939 C CA . LYS A 1 113 ? -11.618 -12.194 -11.476 1.00 53.66 113 LYS A CA 1
ATOM 940 C C . LYS A 1 113 ? -11.216 -13.447 -12.250 1.00 53.66 113 LYS A C 1
ATOM 942 O O . LYS A 1 113 ? -11.580 -13.557 -13.416 1.00 53.66 113 LYS A O 1
ATOM 947 N N . ASP A 1 114 ? -10.523 -14.391 -11.624 1.00 48.66 114 ASP A N 1
ATOM 948 C CA . ASP A 1 114 ? -10.324 -15.720 -12.208 1.00 48.66 114 ASP A CA 1
ATOM 949 C C . ASP A 1 114 ? -11.494 -16.652 -11.852 1.00 48.66 114 ASP A C 1
ATOM 951 O O . ASP A 1 114 ? -11.316 -17.770 -11.381 1.00 48.66 114 ASP A O 1
ATOM 955 N N . ASP A 1 115 ? -12.719 -16.178 -12.091 1.00 48.00 115 ASP A N 1
ATOM 956 C CA . ASP A 1 115 ? -13.848 -17.067 -12.323 1.00 48.00 115 ASP A CA 1
ATOM 957 C C . ASP A 1 115 ? -13.791 -17.458 -13.802 1.00 48.00 115 ASP A C 1
ATOM 959 O O . ASP A 1 115 ? -14.574 -16.998 -14.632 1.00 48.00 115 ASP A O 1
ATOM 963 N N . ARG A 1 116 ? -12.892 -18.392 -14.131 1.00 48.47 116 ARG A N 1
ATOM 964 C CA . ARG A 1 116 ? -13.070 -19.331 -15.253 1.00 48.47 116 ARG A CA 1
ATOM 965 C C . ARG A 1 116 ? -14.252 -20.283 -14.994 1.00 48.47 116 ARG A C 1
ATOM 967 O O . ARG A 1 116 ? -14.179 -21.481 -15.240 1.00 48.47 116 ARG A O 1
ATOM 974 N N . LEU A 1 117 ? -15.355 -19.724 -14.508 1.00 49.81 117 LEU A N 1
ATOM 975 C CA . LEU A 1 117 ? -16.702 -20.237 -14.655 1.00 49.81 117 LEU A CA 1
ATOM 976 C C . LEU A 1 117 ? -17.343 -19.487 -15.830 1.00 49.81 117 LEU A C 1
ATOM 978 O O . LEU A 1 117 ? -18.423 -18.916 -15.714 1.00 49.81 117 LEU A O 1
ATOM 982 N N . GLU A 1 118 ? -16.703 -19.547 -16.999 1.00 48.75 118 GLU A N 1
ATOM 983 C CA . GLU A 1 118 ? -17.490 -19.799 -18.204 1.00 48.75 118 GLU A CA 1
ATOM 984 C C . GLU A 1 118 ? -17.985 -21.244 -18.061 1.00 48.75 118 GLU A C 1
ATOM 986 O O . GLU A 1 118 ? -17.397 -22.194 -18.568 1.00 48.75 118 GLU A O 1
ATOM 991 N N . SER A 1 119 ? -19.014 -21.442 -17.234 1.00 45.28 119 SER A N 1
ATOM 992 C CA . SER A 1 119 ? -19.863 -22.609 -17.384 1.00 45.28 1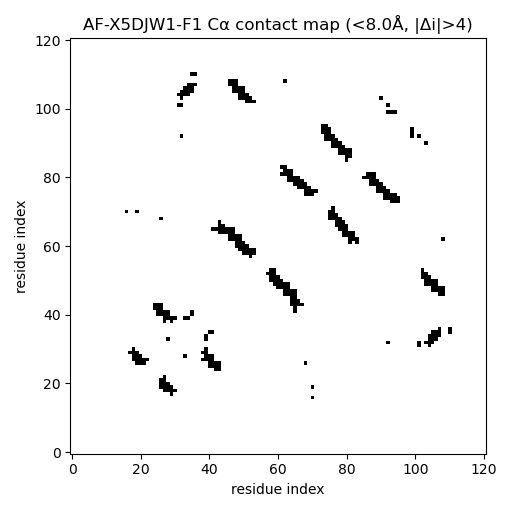19 SER A CA 1
ATOM 993 C C . SER A 1 119 ? -20.592 -22.395 -18.701 1.00 45.28 119 SER A C 1
ATOM 995 O O . SER A 1 119 ? -21.512 -21.576 -18.763 1.00 45.28 119 SER A O 1
ATOM 997 N N . ASP A 1 120 ? -20.126 -23.077 -19.741 1.00 46.94 120 ASP A N 1
ATOM 998 C CA . ASP A 1 120 ? -20.888 -23.297 -20.962 1.00 46.94 120 ASP A CA 1
ATOM 999 C C . ASP A 1 120 ? -22.303 -23.767 -20.566 1.00 46.94 120 ASP A C 1
ATOM 1001 O O . ASP A 1 120 ? -22.483 -24.885 -20.074 1.00 46.94 120 ASP A O 1
ATOM 1005 N N . PHE A 1 121 ? -23.289 -22.881 -20.727 1.00 46.56 121 PHE A N 1
ATOM 1006 C CA . PHE A 1 121 ? -24.721 -23.183 -20.711 1.00 46.56 121 PHE A CA 1
ATOM 1007 C C . PHE A 1 121 ? -25.295 -22.886 -22.093 1.00 46.56 121 PHE A C 1
ATOM 1009 O O . PHE A 1 121 ? -25.007 -21.788 -22.624 1.00 46.56 121 PHE A O 1
#

Radius of gyration: 16.54 Å; Cα contacts (8 Å, |Δi|>4): 199; chains: 1; bounding box: 51×35×37 Å

Foldseek 3Di:
DDPVVVVVVPDDPDPCPPQWDDDVQWIRHPDPQEDEPPNRIGGAQDWWWKWAADPPGDIDIFTWGWHDWDDDPQKIWTWIAGPVVRDIDIDIFRNVDDPGDDRMHIYHPCPVVPPPPPVPD

Sequence (121 aa):
MTPEIKKHIQNHDTHNTFGFLRLKGFFILDYDCIMTNDSQIVNVLSHYLLVEFEDGGKIKYRTVMFWHALVKDGYLKIIVYDINKQVIITRLHNIDKTNSICNWVLLDKNIFKDDRLESDF

pLDDT: mean 81.3, std 20.52, range [37.28, 98.38]

Nearest PDB structures (foldseek):
  7qfz-assembly4_G  TM=5.800E-01  e=3.144E-01  Escherichia fergusonii ATCC 35469
  7qfz-assembly4_H  TM=5.398E-01  e=6.080E-01  Escherichia fergusonii ATCC 35469
  2eko-assembly1_A  TM=5.580E-01  e=7.170E-01  Homo sapiens
  7qfz-assembly1_A  TM=3.558E-01  e=2.817E-01  Escherichia fergusonii ATCC 35469
  8c90-assembly1_P  TM=5.040E-01  e=1.312E+00  Escherichia coli